Protein AF-A0A964MZB0-F1 (afdb_monomer_lite)

Structure (mmCIF, N/CA/C/O backbone):
data_AF-A0A964MZB0-F1
#
_entry.id   AF-A0A964MZB0-F1
#
loop_
_atom_site.group_PDB
_atom_site.id
_atom_site.type_symbol
_atom_site.label_atom_id
_atom_site.label_alt_id
_atom_site.label_comp_id
_atom_site.label_asym_id
_atom_site.label_entity_id
_atom_site.label_seq_id
_atom_site.pdbx_PDB_ins_code
_atom_site.Cartn_x
_atom_site.Cartn_y
_atom_site.Cartn_z
_atom_site.occupancy
_atom_site.B_iso_or_equiv
_atom_site.auth_seq_id
_atom_site.auth_comp_id
_atom_site.auth_asym_id
_atom_site.auth_atom_id
_atom_site.pdbx_PDB_model_num
ATOM 1 N N . MET A 1 1 ? -20.598 0.252 15.111 1.00 62.94 1 MET A N 1
ATOM 2 C CA . MET A 1 1 ? -20.377 1.184 13.974 1.00 62.94 1 MET A CA 1
ATOM 3 C C . MET A 1 1 ? -18.953 1.158 13.378 1.00 62.94 1 MET A C 1
ATOM 5 O O . MET A 1 1 ? -18.586 2.090 12.682 1.00 62.94 1 MET A O 1
ATOM 9 N N . LYS A 1 2 ? -18.134 0.105 13.566 1.00 80.38 2 LYS A N 1
ATOM 10 C CA . LYS A 1 2 ? -16.754 0.058 13.021 1.00 80.38 2 LYS A CA 1
ATOM 11 C C . LYS A 1 2 ? -16.623 -0.645 11.662 1.00 80.38 2 LYS A C 1
ATOM 13 O O . LYS A 1 2 ? -15.518 -0.761 11.150 1.00 80.38 2 LYS A O 1
ATOM 18 N N . ARG A 1 3 ? -17.728 -1.122 11.077 1.00 92.81 3 ARG A N 1
ATOM 19 C CA . ARG A 1 3 ? -17.689 -1.951 9.862 1.00 92.81 3 ARG A CA 1
ATOM 20 C C . ARG A 1 3 ? -17.131 -1.201 8.656 1.00 92.81 3 ARG A C 1
ATOM 22 O O . ARG A 1 3 ? -16.251 -1.737 8.003 1.00 92.81 3 ARG A O 1
ATOM 29 N N . LEU A 1 4 ? -17.577 0.035 8.420 1.00 96.38 4 LEU A N 1
ATOM 30 C CA . LEU A 1 4 ? -17.075 0.852 7.314 1.00 96.38 4 LEU A CA 1
ATOM 31 C C . LEU A 1 4 ? -15.559 1.103 7.404 1.00 96.38 4 LEU A C 1
ATOM 33 O O . LEU A 1 4 ? -14.865 0.702 6.477 1.0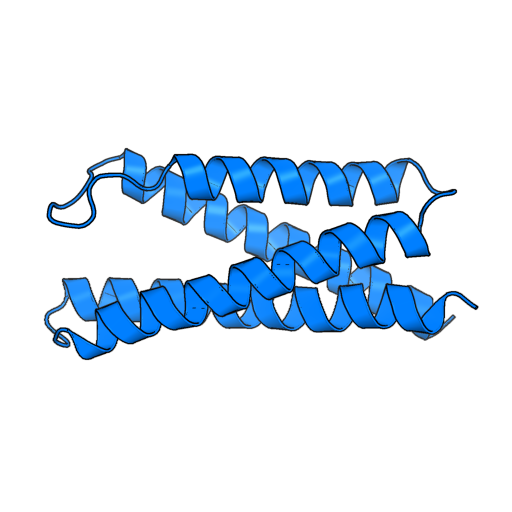0 96.38 4 LEU A O 1
ATOM 37 N N . PRO A 1 5 ? -14.996 1.669 8.492 1.00 97.25 5 PRO A N 1
ATOM 38 C CA . PRO A 1 5 ? -13.555 1.908 8.540 1.00 97.25 5 PRO A CA 1
ATOM 39 C C . PRO A 1 5 ? -12.730 0.613 8.501 1.00 97.25 5 PRO A C 1
ATOM 41 O O . PRO A 1 5 ? -11.671 0.595 7.889 1.00 97.25 5 PRO A O 1
ATOM 44 N N . LEU A 1 6 ? -13.222 -0.498 9.063 1.00 97.75 6 LEU A N 1
ATOM 45 C CA . LEU A 1 6 ? -12.567 -1.804 8.907 1.00 97.75 6 LEU A CA 1
ATOM 46 C C . LEU A 1 6 ? -12.620 -2.326 7.462 1.00 97.75 6 LEU A C 1
ATOM 48 O O . LEU A 1 6 ? -11.658 -2.940 7.008 1.00 97.75 6 LEU A O 1
ATOM 52 N N . ALA A 1 7 ? -13.715 -2.080 6.738 1.00 97.56 7 ALA A N 1
ATOM 53 C CA . ALA A 1 7 ? -13.829 -2.416 5.322 1.00 97.56 7 ALA A CA 1
ATOM 54 C C . ALA A 1 7 ? -12.877 -1.571 4.465 1.00 97.56 7 ALA A C 1
ATOM 56 O O . ALA A 1 7 ? -12.266 -2.119 3.556 1.00 97.56 7 ALA A O 1
ATOM 57 N N . LEU A 1 8 ? -12.681 -0.287 4.797 1.00 98.19 8 LEU A N 1
ATOM 58 C CA . LEU A 1 8 ? -11.669 0.558 4.151 1.00 98.19 8 LEU A CA 1
ATOM 59 C C . LEU A 1 8 ? -10.262 -0.016 4.337 1.00 98.19 8 LEU A C 1
ATOM 61 O O . LEU A 1 8 ? -9.531 -0.134 3.359 1.00 98.19 8 LEU A O 1
ATOM 65 N N . VAL A 1 9 ? -9.908 -0.439 5.559 1.00 98.31 9 VAL A N 1
ATOM 66 C CA . VAL A 1 9 ? -8.615 -1.101 5.807 1.00 98.31 9 VAL A CA 1
ATOM 67 C C . VAL A 1 9 ? -8.489 -2.364 4.973 1.00 98.31 9 VAL A C 1
ATOM 69 O O . VAL A 1 9 ? -7.486 -2.548 4.298 1.00 98.31 9 VAL A O 1
ATOM 72 N N . LEU A 1 10 ? -9.499 -3.235 5.002 1.00 98.25 10 LEU A N 1
A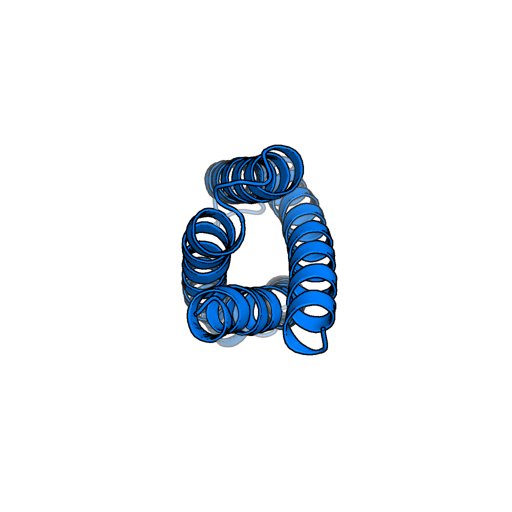TOM 73 C CA . LEU A 1 10 ? -9.435 -4.510 4.298 1.00 98.25 10 LEU A CA 1
ATO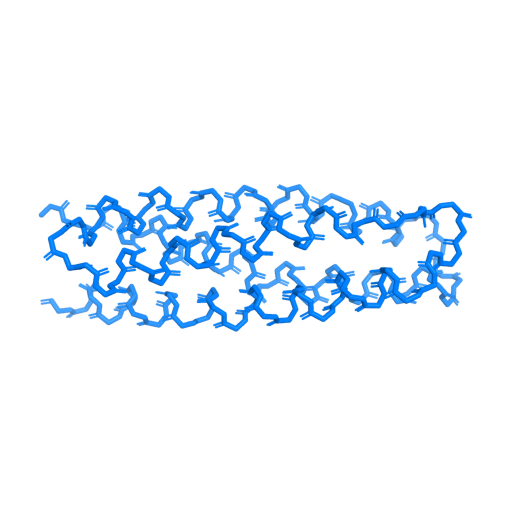M 74 C C . LEU A 1 10 ? -9.319 -4.321 2.780 1.00 98.25 10 LEU A C 1
ATOM 76 O O . LEU A 1 10 ? -8.480 -4.960 2.153 1.00 98.25 10 LEU A O 1
ATOM 80 N N . PHE A 1 11 ? -10.137 -3.439 2.206 1.00 98.50 11 PHE A N 1
ATOM 81 C CA . PHE A 1 11 ? -10.134 -3.147 0.776 1.00 98.50 11 PHE A CA 1
ATOM 82 C C . PHE A 1 11 ? -8.839 -2.453 0.343 1.00 98.50 11 PHE A C 1
ATOM 84 O O . PHE A 1 11 ? -8.187 -2.910 -0.591 1.00 98.50 11 PHE A O 1
ATOM 91 N N . GLY A 1 12 ? -8.411 -1.416 1.068 1.00 98.62 12 GLY A N 1
ATOM 92 C CA . GLY A 1 12 ? -7.148 -0.729 0.799 1.00 98.62 12 GLY A CA 1
ATOM 93 C C . GLY A 1 12 ? -5.947 -1.667 0.914 1.00 98.62 12 GLY A C 1
ATOM 94 O O . GLY A 1 12 ? -5.101 -1.701 0.027 1.00 98.62 12 GLY A O 1
ATOM 95 N N . SER A 1 13 ? -5.897 -2.509 1.951 1.00 98.62 13 SER A N 1
ATOM 96 C CA . SER A 1 13 ? -4.815 -3.486 2.100 1.00 98.62 13 SER A CA 1
ATOM 97 C C . SER A 1 13 ? -4.839 -4.545 1.001 1.00 98.6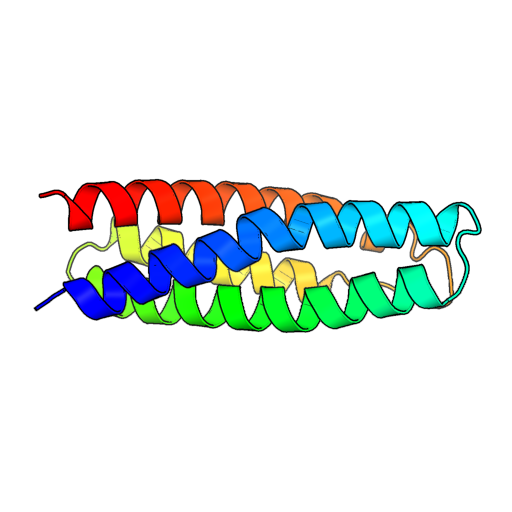2 13 SER A C 1
ATOM 99 O O . SER A 1 13 ? -3.774 -4.986 0.591 1.00 98.62 13 SER A O 1
ATOM 101 N N . ALA A 1 14 ? -6.009 -4.946 0.494 1.00 98.56 14 ALA A N 1
ATOM 102 C CA . ALA A 1 14 ? -6.090 -5.857 -0.646 1.00 98.56 14 ALA A CA 1
ATOM 103 C C . ALA A 1 14 ? -5.502 -5.228 -1.919 1.00 98.56 14 ALA A C 1
ATOM 105 O O . ALA A 1 14 ? -4.751 -5.900 -2.625 1.00 98.56 14 ALA A O 1
ATOM 106 N N . ILE A 1 15 ? -5.774 -3.940 -2.169 1.00 98.69 15 ILE A N 1
ATOM 107 C CA . ILE A 1 15 ? -5.155 -3.194 -3.274 1.00 98.69 15 ILE A CA 1
ATOM 108 C C . ILE A 1 15 ? -3.632 -3.206 -3.135 1.00 98.69 15 ILE A C 1
ATOM 110 O O . ILE A 1 15 ? -2.952 -3.551 -4.091 1.00 98.69 15 ILE A O 1
ATOM 114 N N . VAL A 1 16 ? -3.090 -2.901 -1.953 1.00 98.69 16 VAL A N 1
ATOM 115 C CA . VAL A 1 16 ? -1.633 -2.877 -1.727 1.00 98.69 16 VAL A CA 1
ATOM 116 C C . VAL A 1 16 ? -1.012 -4.271 -1.873 1.00 98.69 16 VAL A C 1
ATOM 118 O O . VAL A 1 16 ? -0.014 -4.442 -2.568 1.00 98.69 16 VAL A O 1
ATOM 121 N N . VAL A 1 17 ? -1.620 -5.291 -1.259 1.00 98.69 17 VAL A N 1
ATOM 122 C CA . VAL A 1 17 ? -1.120 -6.677 -1.278 1.00 98.69 17 VAL A CA 1
ATOM 123 C C . VAL A 1 17 ? -1.099 -7.259 -2.691 1.00 98.69 17 VAL A C 1
ATOM 125 O O . VAL A 1 17 ? -0.209 -8.041 -3.005 1.00 98.69 17 VAL A O 1
ATOM 128 N N . ILE A 1 18 ? -2.050 -6.894 -3.550 1.00 98.62 18 ILE A N 1
ATOM 129 C CA . ILE A 1 18 ? -2.081 -7.352 -4.947 1.00 98.62 18 ILE A CA 1
ATOM 130 C C . ILE A 1 18 ? -1.233 -6.439 -5.840 1.00 98.62 18 ILE A C 1
ATOM 132 O O . ILE A 1 18 ? -0.490 -6.920 -6.693 1.00 98.62 18 ILE A O 1
ATOM 136 N N . GLY A 1 19 ? -1.321 -5.127 -5.633 1.00 98.56 19 GLY A N 1
ATOM 137 C CA . GLY A 1 19 ? -0.680 -4.112 -6.458 1.00 98.56 19 GLY A CA 1
ATOM 138 C C . GLY A 1 19 ? 0.841 -4.137 -6.367 1.00 98.56 19 GLY A C 1
ATOM 139 O O . GLY A 1 19 ? 1.492 -4.101 -7.404 1.00 98.56 19 GLY A O 1
ATOM 140 N N . VAL A 1 20 ? 1.424 -4.299 -5.173 1.00 98.31 20 VAL A N 1
ATOM 141 C CA . VAL A 1 20 ? 2.890 -4.335 -5.010 1.00 98.31 20 VAL A CA 1
ATOM 142 C C . VAL A 1 20 ? 3.541 -5.474 -5.821 1.00 98.31 20 VAL A C 1
ATOM 144 O O . VAL A 1 20 ? 4.481 -5.197 -6.567 1.00 98.31 20 VAL A O 1
ATOM 147 N N . PRO A 1 21 ? 3.060 -6.737 -5.777 1.00 98.50 21 PRO A N 1
ATOM 148 C CA . PRO A 1 21 ? 3.554 -7.790 -6.666 1.00 98.50 21 PRO A CA 1
ATOM 149 C C . PRO A 1 21 ? 3.405 -7.472 -8.156 1.00 98.50 21 PRO A C 1
ATOM 151 O O . PRO A 1 21 ? 4.314 -7.764 -8.931 1.00 98.50 21 PRO A O 1
ATOM 154 N N . VAL A 1 22 ? 2.288 -6.859 -8.565 1.00 98.62 22 VAL A N 1
ATOM 155 C CA . VAL A 1 22 ? 2.068 -6.458 -9.964 1.00 98.62 22 VAL A CA 1
ATOM 156 C C . VAL A 1 22 ? 3.060 -5.370 -10.378 1.00 98.62 22 VAL A C 1
ATOM 158 O O . VAL A 1 22 ? 3.643 -5.461 -11.458 1.00 98.62 22 VAL A O 1
ATOM 161 N N . GLN A 1 23 ? 3.325 -4.385 -9.519 1.00 97.06 23 GLN A N 1
ATOM 162 C CA . GLN A 1 23 ? 4.349 -3.365 -9.744 1.00 97.06 23 GLN A CA 1
ATOM 163 C C . GLN A 1 23 ? 5.749 -3.971 -9.845 1.00 97.06 23 GLN A C 1
ATOM 165 O O . GLN A 1 23 ? 6.490 -3.634 -10.765 1.00 97.06 23 GLN A O 1
ATOM 170 N N . ALA A 1 24 ? 6.110 -4.875 -8.933 1.00 96.25 24 ALA A N 1
ATOM 171 C CA . ALA A 1 24 ? 7.409 -5.541 -8.940 1.00 96.25 24 ALA A CA 1
ATOM 172 C C . ALA A 1 24 ? 7.603 -6.397 -10.203 1.00 96.25 24 ALA A C 1
ATOM 174 O O . ALA A 1 24 ? 8.664 -6.364 -10.824 1.00 96.25 24 ALA A O 1
ATOM 175 N N . PHE A 1 25 ? 6.566 -7.130 -10.618 1.00 97.75 25 PHE A N 1
ATOM 176 C CA . PHE A 1 25 ? 6.576 -7.899 -11.860 1.00 97.75 25 PHE A CA 1
ATOM 177 C C . PHE A 1 25 ? 6.726 -6.997 -13.090 1.00 97.75 25 PHE A C 1
ATOM 179 O O . PHE A 1 25 ? 7.561 -7.267 -13.949 1.00 97.75 25 PHE A O 1
ATOM 186 N N . SER A 1 26 ? 5.933 -5.930 -13.179 1.00 97.62 26 SER A N 1
ATOM 187 C CA . SER A 1 26 ? 5.889 -5.052 -14.352 1.00 97.62 26 SER A CA 1
ATOM 188 C C . SER A 1 26 ? 7.182 -4.254 -14.538 1.00 97.62 26 SER A C 1
ATOM 190 O O . SER A 1 26 ? 7.709 -4.227 -15.649 1.00 97.62 26 SER A O 1
ATOM 192 N N . ILE A 1 27 ? 7.787 -3.725 -13.467 1.00 93.25 27 ILE A N 1
ATOM 193 C CA . ILE A 1 27 ? 9.095 -3.055 -13.579 1.00 93.25 27 ILE A CA 1
ATOM 194 C C . ILE A 1 27 ? 10.220 -4.037 -13.922 1.00 93.25 27 ILE A C 1
ATOM 196 O O . ILE A 1 27 ? 11.098 -3.729 -14.730 1.00 93.25 27 ILE A O 1
ATOM 200 N N . ALA A 1 28 ? 10.172 -5.260 -13.381 1.00 94.25 28 ALA A N 1
ATOM 201 C CA . ALA A 1 28 ? 11.108 -6.309 -13.764 1.00 94.25 28 ALA A CA 1
ATOM 202 C C . ALA A 1 28 ? 10.942 -6.674 -15.248 1.00 94.25 28 ALA A C 1
ATOM 204 O O . ALA A 1 28 ? 11.936 -6.762 -15.967 1.00 94.25 28 ALA A O 1
ATOM 205 N N . ALA A 1 29 ? 9.709 -6.827 -15.734 1.00 96.62 29 ALA A N 1
ATOM 206 C CA . ALA A 1 29 ? 9.418 -7.091 -17.141 1.00 96.62 29 ALA A CA 1
ATOM 207 C C . ALA A 1 29 ? 9.917 -5.956 -18.052 1.00 96.62 29 ALA A C 1
ATOM 209 O O . ALA A 1 29 ? 10.564 -6.232 -19.065 1.00 96.62 29 ALA A O 1
ATOM 210 N N . TYR A 1 30 ? 9.701 -4.694 -17.666 1.00 93.56 30 TYR A N 1
ATOM 211 C CA . TYR A 1 30 ? 10.238 -3.527 -18.372 1.00 93.56 30 TYR A CA 1
ATOM 212 C C . TYR A 1 30 ? 11.766 -3.599 -18.487 1.00 93.56 30 TYR A C 1
ATOM 214 O O . TYR A 1 30 ? 12.298 -3.548 -19.596 1.00 93.56 30 TYR A O 1
ATOM 222 N N . SER A 1 31 ? 12.470 -3.862 -17.377 1.00 89.69 31 SER A N 1
ATOM 223 C CA . SER A 1 31 ? 13.938 -4.005 -17.369 1.00 89.69 31 SER A CA 1
ATOM 224 C C . SER A 1 31 ? 14.461 -5.165 -18.232 1.00 89.69 31 SER A C 1
ATOM 226 O O . SER A 1 31 ? 15.640 -5.218 -18.575 1.00 89.69 31 SER A O 1
ATOM 228 N N . ARG A 1 32 ? 13.583 -6.110 -18.591 1.00 94.75 32 ARG A N 1
ATOM 229 C CA . ARG A 1 32 ? 13.870 -7.261 -19.458 1.00 94.75 32 ARG A CA 1
ATOM 230 C C . ARG A 1 32 ? 13.413 -7.056 -20.905 1.00 94.75 32 ARG A C 1
ATOM 232 O O . ARG A 1 32 ? 13.499 -7.994 -21.691 1.00 94.75 32 ARG A O 1
ATOM 239 N N . GLY A 1 33 ? 12.966 -5.853 -21.266 1.00 95.06 33 GLY A N 1
ATOM 240 C CA . GLY A 1 33 ? 12.630 -5.495 -22.643 1.00 95.06 33 GLY A CA 1
ATOM 241 C C . GLY A 1 33 ? 11.170 -5.727 -23.036 1.00 95.06 33 GLY A C 1
ATOM 242 O O . GLY A 1 33 ? 10.879 -5.799 -24.225 1.00 95.06 33 GLY A O 1
ATOM 243 N N . ALA A 1 34 ? 10.238 -5.815 -22.080 1.00 95.81 34 ALA A N 1
ATOM 244 C CA . ALA A 1 34 ? 8.803 -5.959 -22.370 1.00 95.81 34 ALA A CA 1
ATOM 245 C C . ALA A 1 34 ? 8.142 -4.701 -22.985 1.00 95.81 34 ALA A C 1
ATOM 247 O O . ALA A 1 34 ? 6.953 -4.725 -23.302 1.00 95.81 34 ALA A O 1
ATOM 248 N N . GLY A 1 35 ? 8.900 -3.615 -23.173 1.00 95.12 35 GLY A N 1
ATOM 249 C CA . GLY A 1 35 ? 8.431 -2.362 -23.76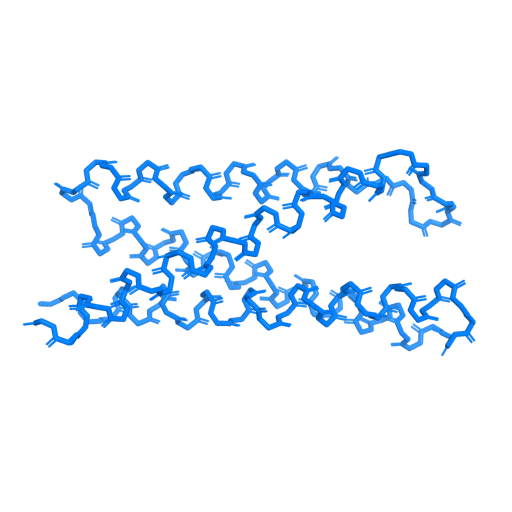8 1.00 95.12 35 GLY A CA 1
ATOM 250 C C . GLY A 1 35 ? 7.752 -1.417 -22.772 1.00 95.12 35 GLY A C 1
ATOM 251 O O . GLY A 1 35 ? 7.559 -1.753 -21.603 1.00 95.12 35 GLY A O 1
ATOM 252 N N . SER A 1 36 ? 7.392 -0.219 -23.244 1.00 95.75 36 SER A N 1
ATOM 253 C CA . SER A 1 36 ? 6.854 0.869 -22.409 1.00 95.75 36 SER A CA 1
ATOM 254 C C . SER A 1 36 ? 5.556 0.506 -21.691 1.00 95.75 36 SER A C 1
ATOM 256 O O . SER A 1 36 ? 5.374 0.915 -20.556 1.00 95.75 36 SER A O 1
ATOM 258 N N . GLY A 1 37 ? 4.715 -0.359 -22.267 1.00 97.12 37 GLY A N 1
ATOM 259 C CA . GLY A 1 37 ? 3.475 -0.794 -21.612 1.00 97.12 37 GLY A CA 1
ATOM 260 C C . GLY A 1 37 ? 3.690 -1.497 -20.262 1.00 97.12 37 GLY A C 1
ATOM 261 O O . GLY A 1 37 ? 2.815 -1.459 -19.402 1.00 97.12 37 GLY A O 1
ATOM 262 N N . ALA A 1 38 ? 4.856 -2.115 -20.037 1.00 96.75 38 ALA A N 1
ATOM 263 C CA . ALA A 1 38 ? 5.206 -2.666 -18.729 1.00 96.75 38 ALA A CA 1
ATOM 264 C C . ALA A 1 38 ? 5.570 -1.566 -17.714 1.00 96.75 38 ALA A C 1
ATOM 266 O O . ALA A 1 38 ? 5.245 -1.692 -16.535 1.00 96.75 38 ALA A O 1
ATOM 267 N N . LEU A 1 39 ? 6.204 -0.480 -18.164 1.00 94.56 39 LEU A N 1
ATOM 268 C CA . LEU A 1 39 ? 6.467 0.693 -17.331 1.00 94.56 39 LEU A CA 1
ATOM 269 C C . LEU A 1 39 ? 5.166 1.438 -17.003 1.00 94.56 39 LEU A C 1
ATOM 271 O O . LEU A 1 39 ? 4.935 1.754 -15.838 1.00 94.56 39 LEU A O 1
ATOM 275 N N . ASP A 1 40 ? 4.292 1.628 -17.993 1.00 96.62 40 ASP A N 1
ATOM 276 C CA . ASP A 1 40 ? 2.981 2.260 -17.814 1.00 96.62 40 ASP A CA 1
ATOM 277 C C . ASP A 1 40 ? 2.160 1.490 -16.767 1.00 96.62 40 ASP A C 1
ATOM 279 O O . ASP A 1 40 ? 1.672 2.064 -15.795 1.00 96.62 40 ASP A O 1
ATOM 283 N N . LEU A 1 41 ? 2.114 0.154 -16.874 1.00 98.06 41 LEU A N 1
ATOM 284 C CA . LEU A 1 41 ? 1.441 -0.697 -15.890 1.00 98.06 41 LEU A CA 1
ATOM 285 C C . LEU A 1 41 ? 2.029 -0.541 -14.477 1.00 98.06 41 LEU A C 1
ATOM 287 O O . LEU A 1 41 ? 1.279 -0.515 -13.500 1.00 98.06 41 LEU A O 1
ATOM 291 N N . HIS A 1 42 ? 3.356 -0.447 -14.347 1.00 95.88 42 HIS A N 1
ATOM 292 C CA . HIS A 1 42 ? 4.005 -0.223 -13.054 1.00 95.88 42 HIS A CA 1
ATOM 293 C C . HIS A 1 42 ? 3.561 1.104 -12.415 1.00 95.88 42 HIS A C 1
ATOM 295 O O . HIS A 1 42 ? 3.279 1.147 -11.212 1.00 95.88 42 HIS A O 1
ATOM 301 N N . GLN A 1 43 ? 3.485 2.171 -13.211 1.00 94.62 43 GLN A N 1
ATOM 302 C CA . GLN A 1 43 ? 3.114 3.516 -12.764 1.00 94.62 43 GLN A CA 1
ATOM 303 C C . GLN A 1 43 ? 1.616 3.625 -12.438 1.00 94.62 43 GLN A C 1
ATOM 305 O O . GLN A 1 43 ? 1.246 4.133 -11.373 1.00 94.62 43 GLN A O 1
ATOM 310 N N . ASP A 1 44 ? 0.755 3.078 -13.296 1.00 97.38 44 ASP A N 1
ATOM 311 C CA . ASP A 1 44 ? -0.699 3.071 -13.112 1.00 97.38 44 ASP A CA 1
ATOM 312 C C . ASP A 1 44 ? -1.096 2.296 -11.853 1.00 97.38 44 ASP A C 1
ATOM 314 O O . ASP A 1 44 ? -1.860 2.779 -11.009 1.00 97.38 44 ASP A O 1
ATOM 318 N N . VAL A 1 45 ? -0.525 1.101 -11.671 1.00 98.12 45 VAL A N 1
ATOM 319 C CA . VAL A 1 45 ? -0.757 0.304 -10.462 1.00 98.12 45 VAL A CA 1
ATOM 320 C C . VAL A 1 45 ? -0.160 0.998 -9.238 1.00 98.12 45 VAL A C 1
ATOM 322 O O . VAL A 1 45 ? -0.763 0.929 -8.170 1.00 98.12 45 VAL A O 1
ATOM 325 N N . GLY A 1 46 ? 0.949 1.730 -9.373 1.00 96.44 46 GLY A N 1
ATOM 326 C CA . GLY A 1 46 ? 1.501 2.554 -8.292 1.00 96.44 46 GLY A CA 1
ATOM 327 C C . GLY A 1 46 ? 0.533 3.618 -7.786 1.00 96.44 46 GLY A C 1
ATOM 328 O O . GLY A 1 46 ? 0.353 3.768 -6.577 1.00 96.44 46 GLY A O 1
ATOM 329 N N . SER A 1 47 ? -0.180 4.283 -8.694 1.00 96.19 47 SER A N 1
ATOM 330 C CA . SER A 1 47 ? -1.231 5.240 -8.324 1.00 96.19 47 SER A CA 1
ATOM 331 C C . SER A 1 47 ? -2.382 4.567 -7.562 1.00 96.19 47 SER A C 1
ATOM 333 O O . SER A 1 47 ? -2.902 5.121 -6.589 1.00 96.19 47 SER A O 1
ATOM 335 N N . LEU A 1 48 ? -2.756 3.343 -7.954 1.00 97.75 48 LEU A N 1
ATOM 336 C CA . LEU A 1 48 ? -3.753 2.547 -7.231 1.00 97.75 48 LEU A CA 1
ATOM 337 C C . LEU A 1 48 ? -3.254 2.099 -5.851 1.00 97.75 48 LEU A C 1
ATOM 339 O O . LEU A 1 48 ? -4.013 2.165 -4.884 1.00 97.75 48 LEU A O 1
ATOM 343 N N . VAL A 1 49 ? -1.994 1.671 -5.738 1.00 98.12 49 VAL A N 1
ATOM 344 C CA . VAL A 1 49 ? -1.373 1.285 -4.462 1.00 98.12 49 VAL A CA 1
ATOM 345 C C . VAL A 1 49 ? -1.380 2.462 -3.493 1.00 98.12 49 VAL A C 1
ATOM 347 O O . VAL A 1 49 ? -1.868 2.293 -2.377 1.00 98.12 49 VAL A O 1
ATOM 350 N N . MET A 1 50 ? -0.990 3.663 -3.933 1.00 97.12 50 MET A N 1
ATOM 351 C CA . MET A 1 50 ? -1.053 4.881 -3.115 1.00 97.12 50 MET A CA 1
ATOM 352 C C . MET A 1 50 ? -2.477 5.164 -2.606 1.00 97.12 50 MET A C 1
ATOM 354 O O . MET A 1 50 ? -2.679 5.474 -1.430 1.00 97.12 50 MET A O 1
ATOM 358 N N . LEU A 1 51 ? -3.497 5.014 -3.459 1.00 98.12 51 LEU A N 1
ATOM 359 C CA . LEU A 1 51 ? -4.889 5.134 -3.018 1.00 98.12 51 LEU A CA 1
ATOM 360 C C . LEU A 1 51 ? -5.223 4.084 -1.944 1.00 98.12 51 LEU A C 1
ATOM 362 O O . LEU A 1 51 ? -5.826 4.413 -0.921 1.00 98.12 51 LEU A O 1
ATOM 366 N N . GLY A 1 52 ? -4.805 2.834 -2.148 1.00 98.50 52 GLY A N 1
ATOM 367 C CA . GLY A 1 52 ? -4.954 1.755 -1.173 1.00 98.50 52 GLY A CA 1
ATOM 368 C C . GLY A 1 52 ? -4.302 2.079 0.174 1.00 98.50 52 GLY A C 1
ATOM 369 O O . GLY A 1 52 ? -4.930 1.896 1.217 1.00 98.50 52 GLY A O 1
ATOM 370 N N . GLU A 1 53 ? -3.087 2.624 0.168 1.00 98.44 53 GLU A N 1
ATOM 371 C CA . GLU A 1 53 ? -2.358 3.045 1.367 1.00 98.44 53 GLU A CA 1
ATOM 372 C C . GLU A 1 53 ? -3.118 4.116 2.157 1.00 98.44 53 GLU A C 1
ATOM 374 O O . GLU A 1 53 ? -3.287 3.989 3.374 1.00 98.44 53 GLU A O 1
ATOM 379 N N . ILE A 1 54 ? -3.657 5.129 1.470 1.00 98.25 54 ILE A N 1
ATOM 380 C CA . ILE A 1 54 ? -4.474 6.180 2.091 1.00 98.25 54 ILE A CA 1
ATOM 381 C C . ILE A 1 54 ? -5.710 5.570 2.765 1.00 98.25 54 ILE A C 1
ATOM 383 O O . ILE A 1 54 ? -6.004 5.880 3.925 1.00 98.25 54 ILE A O 1
ATOM 387 N N . LEU A 1 55 ? -6.414 4.663 2.077 1.00 98.50 55 LEU A N 1
ATOM 388 C CA . LEU A 1 55 ? -7.583 3.972 2.633 1.00 98.50 55 LEU A CA 1
ATOM 389 C C . LEU A 1 55 ? -7.225 3.152 3.880 1.00 98.50 55 LEU A C 1
ATOM 391 O O . LEU A 1 55 ? -7.977 3.169 4.860 1.00 98.50 55 LEU A O 1
ATOM 395 N N . VAL A 1 56 ? -6.073 2.471 3.868 1.00 98.50 56 VAL A N 1
ATOM 396 C CA . VAL A 1 56 ? -5.566 1.715 5.020 1.00 98.50 56 VAL A CA 1
ATOM 397 C C . VAL A 1 56 ? -5.327 2.632 6.207 1.00 98.50 56 VAL A C 1
ATOM 399 O O . VAL A 1 56 ? -5.831 2.351 7.293 1.00 98.50 56 VAL A O 1
ATOM 402 N N . VAL A 1 57 ? -4.599 3.732 6.022 1.00 98.00 57 VAL A N 1
ATOM 403 C CA . VAL A 1 57 ? -4.233 4.640 7.117 1.00 98.00 57 VAL A CA 1
ATOM 404 C C . VAL A 1 57 ? -5.471 5.304 7.714 1.00 98.00 57 VAL A C 1
ATOM 406 O O . VAL A 1 57 ? -5.695 5.217 8.926 1.00 98.00 57 VAL A O 1
ATOM 409 N N . VAL A 1 58 ? -6.320 5.904 6.875 1.00 98.00 58 VAL A N 1
ATOM 410 C CA . VAL A 1 58 ? -7.550 6.581 7.318 1.00 98.00 58 VAL A CA 1
ATOM 411 C C . VAL A 1 58 ? -8.495 5.589 7.994 1.00 98.00 58 VAL A C 1
ATOM 413 O O . VAL A 1 58 ? -8.988 5.839 9.099 1.00 98.00 58 VAL A O 1
ATOM 416 N N . GLY A 1 59 ? -8.710 4.428 7.369 1.00 97.94 59 GLY A N 1
ATOM 417 C CA . GLY A 1 59 ? -9.550 3.370 7.915 1.00 97.94 59 GLY A CA 1
ATOM 418 C C . GLY A 1 59 ? -9.035 2.858 9.261 1.00 97.94 59 GLY A C 1
ATOM 419 O O . GLY A 1 59 ? -9.816 2.703 10.203 1.00 97.94 59 GLY A O 1
ATOM 420 N N . ALA A 1 60 ? -7.725 2.640 9.392 1.00 97.44 60 ALA A N 1
ATOM 421 C CA . ALA A 1 60 ? -7.111 2.075 10.588 1.00 97.44 60 ALA A CA 1
ATOM 422 C C . ALA A 1 60 ? -7.148 3.051 11.766 1.00 97.44 60 ALA A C 1
ATOM 424 O O . ALA A 1 60 ? -7.550 2.661 12.868 1.00 97.44 60 ALA A O 1
ATOM 425 N N . ILE A 1 61 ? -6.799 4.322 11.536 1.00 96.88 61 ILE A N 1
ATOM 426 C CA . ILE A 1 61 ? -6.887 5.377 12.554 1.00 96.88 61 ILE A CA 1
ATOM 427 C C . ILE A 1 61 ? -8.332 5.495 13.044 1.00 96.88 61 ILE A C 1
ATOM 429 O O . ILE A 1 61 ? -8.581 5.505 14.250 1.00 96.88 61 ILE A O 1
ATOM 433 N N . TRP A 1 62 ? -9.313 5.490 12.137 1.00 96.94 62 TRP A N 1
ATOM 434 C CA . TRP A 1 62 ? -10.718 5.603 12.522 1.00 96.94 62 TRP A CA 1
ATOM 435 C C . TRP A 1 62 ? -11.241 4.363 13.272 1.00 96.94 62 TRP A C 1
ATOM 437 O O . TRP A 1 62 ? -11.852 4.490 14.345 1.00 96.94 62 TRP A O 1
ATOM 447 N N . ALA A 1 63 ? -10.994 3.157 12.747 1.00 96.62 63 ALA A N 1
ATOM 448 C CA . ALA A 1 63 ? -11.464 1.894 13.323 1.00 96.62 63 ALA A CA 1
ATOM 449 C C . ALA A 1 63 ? -10.851 1.616 14.703 1.00 96.62 63 ALA A C 1
ATOM 451 O O . ALA A 1 63 ? -11.533 1.141 15.629 1.00 96.62 63 ALA A O 1
ATOM 452 N N . TRP A 1 64 ? -9.561 1.916 14.850 1.00 96.56 64 TRP A N 1
ATOM 453 C CA . TRP A 1 64 ? -8.761 1.536 16.005 1.00 96.56 64 TRP A CA 1
ATOM 454 C C . TRP A 1 64 ? -8.281 2.716 16.849 1.00 96.56 64 TRP A C 1
ATOM 456 O O . TRP A 1 64 ? -7.398 2.512 17.668 1.00 96.56 64 TRP A O 1
ATOM 466 N N . ARG A 1 65 ? -8.903 3.901 16.758 1.00 95.00 65 ARG A N 1
ATOM 467 C CA . ARG A 1 65 ? -8.526 5.109 17.532 1.00 95.00 65 ARG A CA 1
ATOM 468 C C . ARG A 1 65 ? -8.276 4.905 19.034 1.00 95.00 65 ARG A C 1
ATOM 470 O O . ARG A 1 65 ? -7.479 5.615 19.624 1.00 95.00 65 ARG A O 1
ATOM 477 N N . SER A 1 66 ? -8.955 3.943 19.661 1.00 95.00 66 SER A N 1
ATOM 478 C CA . SER A 1 66 ? -8.807 3.617 21.088 1.00 95.00 66 SER A CA 1
ATOM 479 C C . SER A 1 66 ? -7.767 2.523 21.375 1.00 95.00 66 SER A C 1
ATOM 481 O O . SER A 1 66 ? -7.594 2.118 22.518 1.00 95.00 66 SER A O 1
ATOM 483 N N . ASN A 1 67 ? -7.114 1.986 20.346 1.00 95.19 67 ASN A N 1
ATOM 484 C CA . ASN A 1 67 ? -6.094 0.947 20.421 1.00 95.19 67 ASN A CA 1
ATOM 485 C C . ASN A 1 67 ? -4.769 1.520 19.898 1.00 95.19 67 ASN A C 1
ATOM 487 O O . ASN A 1 67 ? -4.460 1.421 18.710 1.00 95.19 67 ASN A O 1
ATOM 491 N N . GLY A 1 68 ? -3.979 2.096 20.809 1.00 94.69 68 GLY A N 1
ATOM 492 C CA . GLY A 1 68 ? -2.721 2.772 20.476 1.00 94.69 68 GLY A CA 1
ATOM 493 C C . GLY A 1 68 ? -1.723 1.890 19.723 1.00 94.69 68 GLY A C 1
ATOM 494 O O . GLY A 1 68 ? -1.060 2.368 18.812 1.00 94.69 68 GLY A O 1
ATOM 495 N N . ARG A 1 69 ? -1.672 0.580 20.009 1.00 95.94 69 ARG A N 1
ATOM 496 C CA . ARG A 1 69 ? -0.800 -0.358 19.280 1.00 95.94 69 ARG A CA 1
ATOM 497 C C . ARG A 1 69 ? -1.209 -0.500 17.812 1.00 95.94 69 ARG A C 1
ATOM 499 O O . ARG A 1 69 ? -0.352 -0.534 16.938 1.00 95.94 69 ARG A O 1
ATOM 506 N N . ALA A 1 70 ? -2.509 -0.585 17.536 1.00 94.44 70 ALA A N 1
ATOM 507 C CA . ALA A 1 70 ? -3.021 -0.688 16.172 1.00 94.44 70 ALA A CA 1
ATOM 508 C C . ALA A 1 70 ? -2.854 0.625 15.392 1.00 94.44 70 ALA A C 1
ATOM 510 O O . ALA A 1 70 ? -2.502 0.592 14.217 1.00 94.44 70 ALA A O 1
ATOM 511 N N . VAL A 1 71 ? -3.047 1.769 16.056 1.00 95.94 71 VAL A N 1
ATOM 512 C CA . VAL A 1 71 ? -2.747 3.086 15.475 1.00 95.94 71 VAL A CA 1
ATOM 513 C C . VAL A 1 71 ? -1.253 3.212 15.181 1.00 95.94 71 VAL A C 1
ATOM 515 O O . VAL A 1 71 ? -0.889 3.605 14.081 1.00 95.94 71 VAL A O 1
ATOM 518 N N . GLY A 1 72 ? -0.384 2.793 16.105 1.00 96.12 72 GLY A N 1
ATOM 519 C CA . GLY A 1 72 ? 1.065 2.779 15.898 1.00 96.12 72 GLY A CA 1
ATOM 520 C C . GLY A 1 72 ? 1.487 1.942 14.689 1.00 96.12 72 GLY A C 1
ATOM 521 O O . GLY A 1 72 ? 2.334 2.377 13.919 1.00 96.12 72 GLY A O 1
ATOM 522 N N . MET A 1 73 ? 0.847 0.789 14.455 1.00 96.44 73 MET A N 1
ATOM 523 C CA . MET A 1 73 ? 1.075 -0.002 13.236 1.00 96.44 73 MET A CA 1
ATOM 524 C C . MET A 1 73 ? 0.651 0.739 11.960 1.00 96.44 73 MET A C 1
ATOM 526 O O . MET A 1 73 ? 1.362 0.671 10.964 1.00 96.44 73 MET A O 1
ATOM 530 N N . ALA A 1 74 ? -0.482 1.447 11.979 1.00 96.81 74 ALA A N 1
ATOM 531 C CA . ALA A 1 74 ? -0.942 2.232 10.833 1.00 96.81 74 ALA A CA 1
ATOM 532 C C . ALA A 1 74 ? -0.028 3.436 10.546 1.00 96.81 74 ALA A C 1
ATOM 534 O O . ALA A 1 74 ? 0.232 3.752 9.389 1.00 96.81 74 ALA A O 1
ATOM 535 N N . LEU A 1 75 ? 0.499 4.077 11.592 1.00 97.19 75 LEU A N 1
ATOM 536 C CA . LEU A 1 75 ? 1.480 5.153 11.457 1.00 97.19 75 LEU A CA 1
ATOM 537 C C . LEU A 1 75 ? 2.825 4.630 10.945 1.00 97.19 75 LEU A C 1
ATOM 539 O O . LEU A 1 75 ? 3.413 5.249 10.068 1.00 97.19 75 LEU A O 1
ATOM 543 N N . ALA A 1 76 ? 3.291 3.478 11.436 1.00 97.56 76 ALA A N 1
ATOM 544 C CA . ALA A 1 76 ? 4.492 2.834 10.909 1.00 97.56 76 ALA A CA 1
ATOM 545 C C . ALA A 1 76 ? 4.326 2.488 9.423 1.00 97.56 76 ALA A C 1
ATOM 547 O O . ALA A 1 76 ? 5.215 2.773 8.631 1.00 97.56 76 ALA A O 1
ATOM 548 N N . PHE A 1 77 ? 3.168 1.945 9.036 1.00 98.25 77 PHE A N 1
ATOM 549 C CA . PHE A 1 77 ? 2.822 1.707 7.637 1.00 98.25 77 PHE A CA 1
ATOM 550 C C . PHE A 1 77 ? 2.902 2.989 6.797 1.00 98.25 77 PHE A C 1
ATOM 552 O O . PHE A 1 77 ? 3.591 2.988 5.784 1.00 98.25 77 PHE A O 1
ATOM 559 N N . LEU A 1 78 ? 2.288 4.089 7.252 1.00 97.81 78 LEU A N 1
ATOM 560 C CA . LEU A 1 78 ? 2.365 5.385 6.569 1.00 97.81 78 LEU A CA 1
ATOM 561 C C . LEU A 1 78 ? 3.811 5.870 6.415 1.00 97.81 78 LEU A C 1
ATOM 563 O O . LEU A 1 78 ? 4.206 6.280 5.332 1.00 97.81 78 LEU A O 1
ATOM 567 N N . VAL A 1 79 ? 4.601 5.828 7.490 1.00 98.12 79 VAL A N 1
ATOM 568 C CA . VAL A 1 79 ? 5.995 6.289 7.465 1.00 98.12 79 VAL A CA 1
ATOM 569 C C . VAL A 1 79 ? 6.815 5.472 6.475 1.00 98.12 79 VAL A C 1
ATOM 571 O O . VAL A 1 79 ? 7.546 6.049 5.679 1.00 98.12 79 VAL A O 1
ATOM 574 N N . ILE A 1 80 ? 6.683 4.145 6.489 1.00 98.06 80 ILE A N 1
ATOM 575 C CA . ILE A 1 80 ? 7.417 3.282 5.561 1.00 98.06 80 ILE A CA 1
ATOM 576 C C . ILE A 1 80 ? 6.961 3.507 4.113 1.00 98.06 80 ILE A C 1
ATOM 578 O O . ILE A 1 80 ? 7.821 3.574 3.242 1.00 98.06 80 ILE A O 1
ATOM 582 N N . ALA A 1 81 ? 5.661 3.684 3.856 1.00 96.62 81 ALA A N 1
ATOM 583 C CA . ALA A 1 81 ? 5.149 4.010 2.521 1.00 96.62 81 ALA A CA 1
ATOM 584 C C . ALA A 1 81 ? 5.695 5.357 2.010 1.00 96.62 81 ALA A C 1
ATOM 586 O O . ALA A 1 81 ? 6.184 5.460 0.888 1.00 96.62 81 ALA A O 1
ATOM 587 N N . VAL A 1 82 ? 5.733 6.383 2.866 1.00 96.19 82 VAL A N 1
ATOM 588 C CA . VAL A 1 82 ? 6.345 7.676 2.518 1.00 96.19 82 VAL A CA 1
ATOM 589 C C . VAL A 1 82 ? 7.844 7.529 2.258 1.00 96.19 82 VAL A C 1
ATOM 591 O O . VAL A 1 82 ? 8.344 8.066 1.275 1.00 96.19 82 VAL A O 1
ATOM 594 N N . LEU A 1 83 ? 8.576 6.790 3.096 1.00 95.50 83 LEU A N 1
ATOM 595 C CA . LEU A 1 83 ? 10.004 6.545 2.873 1.00 95.50 83 LEU A CA 1
ATOM 596 C C . LEU A 1 83 ? 10.250 5.791 1.562 1.00 95.50 83 LEU A C 1
ATOM 598 O O . LEU A 1 83 ? 11.169 6.142 0.832 1.00 95.50 83 LEU A O 1
ATOM 602 N N . GLN A 1 84 ? 9.413 4.804 1.239 1.00 94.62 84 GLN A N 1
ATOM 603 C CA . GLN A 1 84 ? 9.470 4.070 -0.023 1.00 94.62 84 GLN A CA 1
ATOM 604 C C . GLN A 1 84 ? 9.304 5.008 -1.225 1.00 94.62 84 GLN A C 1
ATOM 606 O O . GLN A 1 84 ? 10.095 4.934 -2.170 1.00 94.62 84 GLN A O 1
ATOM 611 N N . LEU A 1 85 ? 8.348 5.938 -1.161 1.00 90.62 85 LEU A N 1
ATOM 612 C CA . LEU A 1 85 ? 8.157 6.965 -2.184 1.00 90.62 85 LEU A CA 1
ATOM 613 C C . LEU A 1 85 ? 9.376 7.896 -2.298 1.00 90.62 85 LEU A C 1
ATOM 615 O O . LEU A 1 85 ? 9.838 8.176 -3.397 1.00 90.62 85 LEU A O 1
ATOM 619 N N . LEU A 1 86 ? 9.946 8.335 -1.174 1.00 90.69 86 LEU A N 1
ATOM 620 C CA . LEU A 1 86 ? 11.133 9.205 -1.160 1.00 90.69 86 LEU A CA 1
ATOM 621 C C . LEU A 1 86 ? 12.403 8.519 -1.681 1.00 90.69 86 LEU A C 1
ATOM 623 O O . LEU A 1 86 ? 13.370 9.194 -2.019 1.00 90.69 86 LEU A O 1
ATOM 627 N N . THR A 1 87 ? 12.408 7.188 -1.740 1.00 88.69 87 THR A N 1
ATOM 628 C CA . THR A 1 87 ? 13.498 6.401 -2.331 1.00 88.69 87 THR A CA 1
ATOM 629 C C . THR A 1 87 ? 13.288 6.077 -3.807 1.00 88.69 87 THR A C 1
ATOM 631 O O . THR A 1 87 ? 14.007 5.241 -4.342 1.00 88.69 87 THR A O 1
ATOM 634 N N . LEU A 1 88 ? 12.331 6.719 -4.485 1.00 82.81 88 LEU A N 1
ATOM 635 C CA . LEU A 1 88 ? 12.317 6.739 -5.948 1.00 82.81 88 LEU A CA 1
ATOM 636 C C . LEU A 1 88 ? 13.575 7.470 -6.427 1.00 82.81 88 LEU A C 1
ATOM 638 O O . LEU A 1 88 ? 13.688 8.688 -6.295 1.00 82.81 88 LEU A O 1
ATOM 642 N N . GLY A 1 89 ? 14.552 6.700 -6.904 1.00 72.25 89 GLY A N 1
ATOM 643 C CA . GLY A 1 89 ? 15.713 7.234 -7.598 1.00 72.25 89 GLY A CA 1
ATOM 644 C C . GLY A 1 89 ? 15.340 7.682 -9.007 1.00 72.25 89 GLY A C 1
ATOM 645 O O . GLY A 1 89 ? 14.171 7.670 -9.393 1.00 72.25 89 GLY A O 1
ATOM 646 N N . ASP A 1 90 ? 16.352 8.057 -9.783 1.00 69.69 90 ASP A N 1
ATOM 647 C CA . ASP A 1 90 ? 16.160 8.364 -11.197 1.00 69.69 90 ASP A CA 1
ATOM 648 C C . ASP A 1 90 ? 15.541 7.152 -11.912 1.00 69.69 90 ASP A C 1
ATOM 650 O O . ASP A 1 90 ? 16.041 6.027 -11.788 1.00 69.69 90 ASP A O 1
ATOM 654 N N . THR A 1 91 ? 14.414 7.374 -12.586 1.00 62.72 91 THR A N 1
ATOM 655 C CA . THR A 1 91 ? 13.665 6.343 -13.314 1.00 62.72 91 THR A CA 1
ATOM 656 C C . THR A 1 91 ? 14.117 6.208 -14.763 1.00 62.72 91 THR A C 1
ATOM 658 O O . THR A 1 91 ? 13.771 5.214 -15.405 1.00 62.72 91 THR A O 1
ATOM 661 N N . ASP A 1 92 ? 14.884 7.180 -15.266 1.00 59.25 92 ASP A N 1
ATOM 662 C CA . ASP A 1 92 ? 15.405 7.198 -16.636 1.00 59.25 92 ASP A CA 1
ATOM 663 C C . ASP A 1 92 ? 16.787 6.515 -16.732 1.00 59.25 92 ASP A C 1
ATOM 665 O O . ASP A 1 92 ? 17.242 6.148 -17.817 1.00 59.25 92 ASP A O 1
ATOM 669 N N . GLU A 1 93 ? 17.420 6.247 -15.583 1.00 65.19 93 GLU A N 1
ATOM 670 C CA . GLU A 1 93 ? 18.605 5.401 -15.426 1.00 65.19 93 GLU A CA 1
ATOM 671 C C . GLU A 1 93 ? 18.345 4.246 -14.438 1.00 65.19 93 GLU A C 1
ATOM 673 O O . GLU A 1 93 ? 17.270 4.099 -13.866 1.00 65.19 93 GLU A O 1
ATOM 678 N N . SER A 1 94 ? 19.343 3.385 -14.193 1.00 65.38 94 SER A N 1
ATOM 679 C CA . SER A 1 94 ? 19.184 2.243 -13.271 1.00 65.38 94 SER A CA 1
ATOM 680 C C . SER A 1 94 ? 18.836 2.639 -11.821 1.00 65.38 94 SER A C 1
ATOM 682 O O . SER A 1 94 ? 18.385 1.789 -11.052 1.00 65.38 94 SER A O 1
ATOM 684 N N . GLY A 1 95 ? 19.086 3.896 -11.425 1.00 68.81 95 GLY A N 1
ATOM 685 C CA . GLY A 1 95 ? 18.871 4.446 -10.076 1.00 68.81 95 GLY A CA 1
ATOM 686 C C . GLY A 1 95 ? 19.597 3.715 -8.930 1.00 68.81 95 GLY A C 1
ATOM 687 O O . GLY A 1 95 ? 19.383 4.020 -7.754 1.00 68.81 95 GLY A O 1
ATOM 688 N N . GLY A 1 96 ? 20.477 2.759 -9.254 1.00 83.81 96 GLY A N 1
ATOM 689 C CA . GLY A 1 96 ? 21.389 2.075 -8.338 1.00 83.81 96 GLY A CA 1
ATOM 690 C C . GLY A 1 96 ? 20.737 1.507 -7.070 1.00 83.81 96 GLY A C 1
ATOM 691 O O . GLY A 1 96 ? 19.633 0.962 -7.076 1.00 83.81 96 GLY A O 1
ATOM 692 N N . TRP A 1 97 ? 21.448 1.630 -5.946 1.00 87.88 97 TRP A N 1
ATOM 693 C CA . TRP A 1 97 ? 20.996 1.131 -4.641 1.00 87.88 97 TRP A CA 1
ATOM 694 C C . TRP A 1 97 ? 19.729 1.817 -4.119 1.00 87.88 97 TRP A C 1
ATOM 696 O O . TRP A 1 97 ? 19.011 1.213 -3.328 1.00 87.88 97 TRP A O 1
ATOM 706 N N . VAL A 1 98 ? 19.437 3.045 -4.558 1.00 89.12 98 VAL A N 1
ATOM 707 C CA . VAL A 1 98 ? 18.249 3.800 -4.127 1.00 89.12 98 VAL A CA 1
ATOM 708 C C . VAL A 1 98 ? 16.977 3.123 -4.643 1.00 89.12 98 VAL A C 1
ATOM 710 O O . VAL A 1 98 ? 16.085 2.828 -3.849 1.00 89.12 98 VAL A O 1
ATOM 713 N N . ASN A 1 99 ? 16.954 2.715 -5.915 1.00 86.75 99 ASN A N 1
ATOM 714 C CA . ASN A 1 99 ? 15.855 1.913 -6.466 1.00 86.75 99 ASN A CA 1
ATOM 715 C C . ASN A 1 99 ? 15.770 0.517 -5.819 1.00 86.75 99 ASN A C 1
ATOM 717 O O . ASN A 1 99 ? 14.679 -0.015 -5.603 1.00 86.75 99 ASN A O 1
ATOM 721 N N . GLY A 1 100 ? 16.911 -0.067 -5.434 1.00 89.88 100 GLY A N 1
ATOM 722 C CA . GLY A 1 100 ? 16.938 -1.290 -4.625 1.00 89.88 100 GLY A CA 1
ATOM 723 C C . GLY A 1 100 ? 16.275 -1.111 -3.251 1.00 89.88 100 GLY A C 1
ATOM 724 O O . GLY A 1 100 ? 15.503 -1.968 -2.817 1.00 89.88 100 GLY A O 1
ATOM 725 N N . LEU A 1 101 ? 16.530 0.020 -2.585 1.00 93.94 101 LEU A N 1
ATOM 726 C CA . LEU A 1 101 ? 15.908 0.374 -1.310 1.00 93.94 101 LEU A CA 1
ATOM 727 C C . LEU A 1 101 ? 14.401 0.606 -1.465 1.00 93.94 101 LEU A C 1
ATOM 729 O O . LEU A 1 101 ? 13.639 0.098 -0.646 1.00 93.94 101 LEU A O 1
ATOM 733 N N . HIS A 1 102 ? 13.960 1.274 -2.532 1.00 94.31 102 HIS A N 1
ATOM 734 C CA . HIS A 1 102 ? 12.541 1.397 -2.871 1.00 94.31 102 HIS A CA 1
ATOM 735 C C . HIS A 1 102 ? 11.859 0.029 -2.976 1.00 94.31 102 HIS A C 1
ATOM 737 O O . HIS A 1 102 ? 10.830 -0.203 -2.339 1.00 94.31 102 HIS A O 1
ATOM 743 N N . GLY A 1 103 ? 12.464 -0.908 -3.716 1.00 94.06 103 GLY A N 1
ATOM 744 C CA . GLY A 1 103 ? 11.957 -2.276 -3.839 1.00 94.06 103 GLY A CA 1
ATOM 745 C C . GLY A 1 103 ? 11.890 -3.014 -2.497 1.00 94.06 103 GLY A C 1
ATOM 746 O O . GLY A 1 103 ? 10.894 -3.675 -2.201 1.00 94.06 103 GLY A O 1
ATOM 747 N N . LEU A 1 104 ? 12.908 -2.868 -1.642 1.00 96.12 104 LEU A N 1
ATOM 748 C CA . LEU A 1 104 ? 12.905 -3.449 -0.296 1.00 96.12 104 LEU A CA 1
ATOM 749 C C . LEU A 1 104 ? 11.796 -2.854 0.581 1.00 96.12 104 LEU A C 1
ATOM 751 O O . LEU A 1 104 ? 11.065 -3.596 1.239 1.00 96.12 104 LEU A O 1
ATOM 755 N N . LEU A 1 105 ? 11.653 -1.528 0.597 1.00 97.38 105 LEU A N 1
ATOM 756 C CA . LEU A 1 105 ? 10.620 -0.861 1.383 1.00 97.38 105 LEU A CA 1
ATOM 757 C C . LEU A 1 105 ? 9.219 -1.241 0.883 1.00 97.38 105 LEU A C 1
ATOM 759 O O . LEU A 1 105 ? 8.339 -1.465 1.711 1.00 97.38 105 LEU A O 1
ATOM 763 N N . ALA A 1 106 ? 9.026 -1.444 -0.425 1.00 97.38 106 ALA A N 1
ATOM 764 C CA . ALA A 1 106 ? 7.769 -1.945 -0.983 1.00 97.38 106 ALA A CA 1
ATOM 765 C C . ALA A 1 106 ? 7.394 -3.339 -0.436 1.00 97.38 106 ALA A C 1
ATOM 767 O O . ALA A 1 106 ? 6.228 -3.590 -0.127 1.00 97.38 106 ALA A O 1
ATOM 768 N N . LEU A 1 107 ? 8.367 -4.235 -0.214 1.00 97.69 107 LEU A N 1
ATOM 769 C CA . LEU A 1 107 ? 8.114 -5.527 0.445 1.00 97.69 107 LEU A CA 1
ATOM 770 C C . LEU A 1 107 ? 7.689 -5.364 1.913 1.00 97.69 107 LEU A C 1
ATOM 772 O O . LEU A 1 107 ? 6.847 -6.120 2.406 1.00 97.69 107 LEU A O 1
ATOM 776 N N . ILE A 1 108 ? 8.237 -4.371 2.617 1.00 98.19 108 ILE A N 1
ATOM 777 C CA . ILE A 1 108 ? 7.831 -4.057 3.994 1.00 98.19 108 ILE A CA 1
ATOM 778 C C . ILE A 1 108 ? 6.408 -3.483 4.011 1.00 98.19 108 ILE A C 1
ATOM 780 O O . ILE A 1 108 ? 5.593 -3.918 4.829 1.00 98.19 108 ILE A O 1
ATOM 784 N N . VAL A 1 109 ? 6.078 -2.570 3.090 1.00 98.31 109 VAL A N 1
ATOM 785 C CA . VAL A 1 109 ? 4.714 -2.047 2.892 1.00 98.31 109 VAL A CA 1
ATOM 786 C C . VAL A 1 109 ? 3.736 -3.197 2.637 1.00 98.31 109 VAL A C 1
ATOM 788 O O . VAL A 1 109 ? 2.719 -3.297 3.325 1.00 98.31 109 VAL A O 1
ATOM 791 N N . PHE A 1 110 ? 4.074 -4.119 1.731 1.00 98.50 110 PHE A N 1
ATOM 792 C CA . PHE A 1 110 ? 3.289 -5.326 1.456 1.00 98.50 110 PHE A CA 1
ATOM 793 C C . PHE A 1 110 ? 3.032 -6.153 2.727 1.00 98.50 110 PHE A C 1
ATOM 795 O O . PHE A 1 110 ? 1.887 -6.507 3.021 1.00 98.50 110 PHE A O 1
ATOM 802 N N . ALA A 1 111 ? 4.073 -6.434 3.517 1.00 98.50 111 ALA A N 1
ATOM 803 C CA . ALA A 1 111 ? 3.947 -7.233 4.734 1.00 98.50 111 ALA A CA 1
ATOM 804 C C . ALA A 1 111 ? 3.058 -6.544 5.783 1.00 98.50 111 ALA A C 1
ATOM 806 O O . ALA A 1 111 ? 2.170 -7.172 6.369 1.00 98.50 111 ALA A O 1
ATOM 807 N N . LEU A 1 112 ? 3.249 -5.240 5.992 1.00 98.38 112 LEU A N 1
ATOM 808 C CA . LEU A 1 112 ? 2.437 -4.450 6.915 1.00 98.38 112 LEU A CA 1
ATOM 809 C C . LEU A 1 112 ? 0.971 -4.372 6.460 1.00 98.38 112 LEU A C 1
ATOM 811 O O . LEU A 1 112 ? 0.073 -4.552 7.288 1.00 98.38 112 LEU A O 1
ATOM 815 N N . ALA A 1 113 ? 0.712 -4.189 5.161 1.00 98.56 113 ALA A N 1
ATOM 816 C CA . ALA A 1 113 ? -0.637 -4.234 4.597 1.00 98.56 113 ALA A CA 1
ATOM 817 C C . ALA A 1 113 ? -1.301 -5.597 4.838 1.00 98.56 113 ALA A C 1
ATOM 819 O O . ALA A 1 113 ? -2.434 -5.652 5.314 1.00 98.56 113 ALA A O 1
ATOM 820 N N . ALA A 1 114 ? -0.593 -6.708 4.611 1.00 98.50 114 ALA A N 1
ATOM 821 C CA . ALA A 1 114 ? -1.116 -8.049 4.879 1.00 98.50 114 ALA A CA 1
ATOM 822 C C . ALA A 1 114 ? -1.464 -8.254 6.368 1.00 98.50 114 ALA A C 1
ATOM 824 O O . ALA A 1 114 ? -2.516 -8.810 6.706 1.00 98.50 114 ALA A O 1
ATOM 825 N N . MET A 1 115 ? -0.626 -7.753 7.283 1.00 98.44 115 MET A N 1
ATOM 826 C CA . MET A 1 115 ? -0.897 -7.795 8.725 1.00 98.44 115 MET A CA 1
ATOM 827 C C . MET A 1 115 ? -2.140 -6.975 9.107 1.00 98.44 115 MET A C 1
ATOM 829 O O . MET A 1 115 ? -2.960 -7.426 9.919 1.00 98.44 115 MET A O 1
ATOM 833 N N . LEU A 1 116 ? -2.301 -5.782 8.526 1.00 98.00 116 LEU A N 1
ATOM 834 C CA . LEU A 1 116 ? -3.451 -4.903 8.755 1.00 98.00 116 LEU A CA 1
ATOM 835 C C . LEU A 1 116 ? -4.739 -5.499 8.166 1.00 98.00 116 LEU A 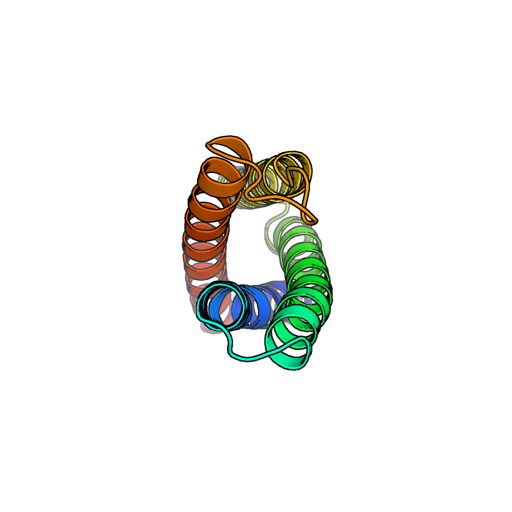C 1
ATOM 837 O O . LEU A 1 116 ? -5.755 -5.526 8.868 1.00 98.00 116 LEU A O 1
ATOM 841 N N . ALA A 1 117 ? -4.681 -6.083 6.965 1.00 98.19 117 ALA A N 1
ATOM 842 C CA . ALA A 1 117 ? -5.776 -6.837 6.351 1.00 98.19 117 ALA A CA 1
ATOM 843 C C . ALA A 1 117 ? -6.244 -7.980 7.256 1.00 98.19 117 ALA A C 1
ATOM 845 O O . ALA A 1 117 ? -7.430 -8.090 7.574 1.00 98.19 117 ALA A O 1
ATOM 846 N N . HIS A 1 118 ? -5.309 -8.808 7.733 1.00 98.00 118 HIS A N 1
ATOM 847 C CA . HIS A 1 118 ? -5.625 -9.933 8.608 1.00 98.00 118 HIS A CA 1
ATOM 848 C C . HIS A 1 118 ? -6.295 -9.467 9.910 1.00 98.00 118 HIS A C 1
ATOM 850 O O . HIS A 1 118 ? -7.281 -10.053 10.371 1.00 98.00 118 HIS A O 1
ATOM 856 N N . LYS A 1 119 ? -5.798 -8.381 10.513 1.00 96.75 119 LYS A N 1
ATOM 857 C CA . LYS A 1 119 ? -6.405 -7.792 11.712 1.00 96.75 119 LYS A CA 1
ATOM 858 C C . LYS A 1 119 ? -7.814 -7.256 11.438 1.00 96.75 119 LYS A C 1
ATOM 860 O O . LYS A 1 119 ? -8.716 -7.533 12.230 1.00 96.75 119 LYS A O 1
ATOM 865 N N . ALA A 1 120 ? -8.010 -6.529 10.338 1.00 97.31 120 ALA A N 1
ATOM 866 C CA . ALA A 1 120 ? -9.308 -5.987 9.948 1.00 97.31 120 ALA A CA 1
ATOM 867 C C . ALA A 1 120 ? -10.332 -7.101 9.691 1.00 97.31 120 ALA A C 1
ATOM 869 O O . ALA A 1 120 ? -11.433 -7.058 10.240 1.00 97.31 120 ALA A O 1
ATOM 870 N N . ALA A 1 121 ? -9.940 -8.152 8.964 1.00 97.44 121 ALA A N 1
ATOM 871 C CA . ALA A 1 121 ? -10.782 -9.315 8.698 1.00 97.44 121 ALA A CA 1
ATOM 872 C C . ALA A 1 121 ? -11.232 -10.018 9.989 1.00 97.44 121 ALA A C 1
ATOM 874 O O . ALA A 1 121 ? -12.410 -10.340 10.136 1.00 97.44 121 ALA A O 1
ATOM 875 N N . ARG A 1 122 ? -10.329 -10.206 10.964 1.00 96.56 122 ARG A N 1
ATOM 876 C CA . ARG A 1 122 ? -10.700 -10.769 12.275 1.00 96.56 122 ARG A CA 1
ATOM 877 C C . ARG A 1 122 ? -11.678 -9.877 13.038 1.00 96.56 122 ARG A C 1
ATOM 879 O O . ARG A 1 122 ? -12.601 -10.390 13.654 1.00 96.56 122 ARG A O 1
ATOM 886 N N . ASN A 1 123 ? -11.503 -8.556 12.993 1.00 95.25 123 ASN A N 1
ATOM 887 C CA . ASN A 1 123 ? -12.406 -7.619 13.670 1.00 95.25 123 ASN A CA 1
ATOM 888 C C . ASN A 1 123 ? -13.768 -7.456 12.984 1.00 95.25 123 ASN A C 1
ATOM 890 O O . ASN A 1 123 ? -14.702 -7.026 13.646 1.00 95.25 123 ASN A O 1
ATOM 894 N N . LEU A 1 124 ? -13.895 -7.782 11.696 1.00 94.81 124 LEU A N 1
ATOM 895 C CA . LEU A 1 124 ? -15.186 -7.811 10.997 1.00 94.81 124 LEU A CA 1
ATOM 896 C C . LEU A 1 124 ? -16.006 -9.073 11.301 1.00 94.81 124 LEU A C 1
ATOM 898 O O . LEU A 1 124 ? -17.224 -9.048 11.139 1.00 94.81 124 LEU A O 1
ATOM 902 N N . ARG A 1 125 ? -15.339 -10.163 11.699 1.00 93.62 125 ARG A N 1
ATOM 903 C CA . ARG A 1 125 ? -15.964 -11.451 12.048 1.00 93.62 125 ARG A CA 1
ATOM 904 C C . ARG A 1 125 ? -16.371 -11.562 13.521 1.00 93.62 125 ARG A C 1
ATOM 906 O O . ARG A 1 125 ? -17.130 -12.467 13.846 1.00 93.62 125 ARG A O 1
ATOM 913 N N . ALA A 1 126 ? -15.826 -10.700 14.378 1.00 86.31 126 ALA A N 1
ATOM 914 C CA . ALA A 1 126 ? -16.174 -10.593 15.795 1.00 86.31 126 ALA A CA 1
ATOM 915 C C . ALA A 1 126 ? -17.365 -9.646 15.990 1.00 86.31 126 ALA A C 1
ATOM 917 O O . ALA A 1 126 ? -18.178 -9.923 16.894 1.00 86.31 126 ALA A O 1
#

Sequence (126 aa):
MKRLPLALVLFGSAIVVIGVPVQAFSIAAYSRGAGSGALDLHQDVGSLVMLGEILVVVGAIWAWRSNGRAVGMALAFLVIAVLQLLTLGDTDESGGWVNGLHGLLALIVFALAAMLAHKAARNLRA

Foldseek 3Di:
DLLVLLVLLQVLLVLLLVLLVLLVVLVVCVVVPVDCVSVVSNVVSVVSNVVSLVSNLRSQCVNCVVPVVSNVLNVVLVVLVVQLVVLPADPVDPSPVSVVVNNVSSVVNNVSSVVSNVVSVVVNVD

Radius of gyration: 15.46 Å; chains: 1; bounding box: 42×21×45 Å

Secondary structure (DSSP, 8-state):
--HHHHHHHHHHHHHHHHHHHHHHHHHHHHHTT--HHHHHHHHHHHHHHHHHHHHHHHHHHHHHTT-HHHHHHHHHHHHHHHHHHHT---SSS--HHHHHHHHHHHHHHHHHHHHHHHHHHHHHH-

pLDDT: mean 94.03, std 8.13, range [59.25, 98.69]